Protein AF-A0A2M8P5I1-F1 (afdb_monomer)

Solvent-accessible surface area (backbone atoms only — not comparable to full-atom values): 2578 Å² total; per-residue (Å²): 75,76,96,75,77,43,54,63,68,58,52,53,52,52,52,52,52,49,22,62,76,66,73,29,95,42,73,70,51,33,52,55,51,34,39,77,71,66,76,45,87,134

Nearest PDB structures (foldseek):
  3qp6-assembly1_A-2  TM=8.667E-01  e=5.964E-02  Chromobacterium violaceum
  4zms-assembly1_B  TM=9.181E-01  e=1.369E-01  Streptococcus pneumoniae R6
  3qp5-assembly2_C  TM=8.602E-01  e=1.269E-01  Chromobacterium violaceum
  6ugl-assembly1_A 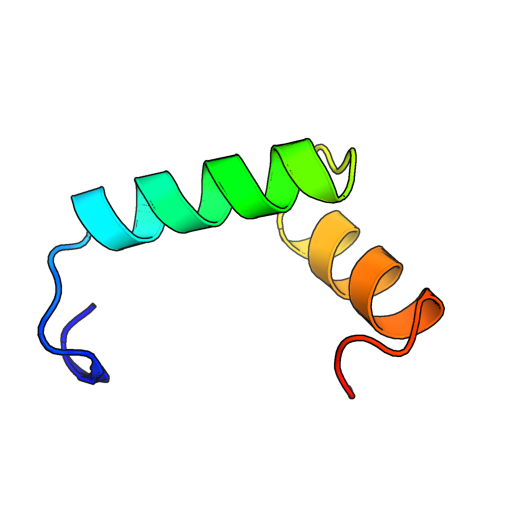 TM=9.238E-01  e=4.940E-01  Vibrio cholerae O1 str. 2010EL-1786
  7dwm-assembly1_B  TM=9.576E-01  e=8.381E-01  Hapunavirus VP882

Structure (mmCIF, N/CA/C/O backbone):
data_AF-A0A2M8P5I1-F1
#
_entry.id   AF-A0A2M8P5I1-F1
#
loop_
_atom_site.group_PDB
_atom_site.id
_atom_site.type_symbol
_atom_site.label_atom_id
_atom_site.label_alt_id
_atom_site.label_comp_id
_atom_site.label_asym_id
_atom_site.label_entity_id
_atom_site.label_seq_id
_atom_site.pdbx_PDB_ins_code
_atom_site.Cartn_x
_atom_site.Cartn_y
_atom_site.Cartn_z
_atom_site.occupancy
_atom_site.B_iso_or_equiv
_atom_site.auth_seq_id
_atom_site.auth_comp_id
_atom_site.auth_asym_id
_atom_site.auth_atom_id
_atom_site.pdbx_PDB_model_num
ATOM 1 N N . ALA A 1 1 ? 7.650 -7.996 -7.317 1.00 79.00 1 ALA A N 1
ATOM 2 C CA . ALA A 1 1 ? 8.245 -7.726 -8.640 1.00 79.00 1 ALA A CA 1
ATOM 3 C C . ALA A 1 1 ? 8.039 -8.927 -9.562 1.00 79.00 1 ALA A C 1
ATOM 5 O O . ALA A 1 1 ? 7.129 -8.878 -10.378 1.00 79.00 1 ALA A O 1
ATOM 6 N N . GLN A 1 2 ? 8.744 -10.044 -9.334 1.00 88.69 2 GLN A N 1
ATOM 7 C CA . GLN A 1 2 ? 8.688 -11.244 -10.190 1.00 88.69 2 GLN A CA 1
ATOM 8 C C . GLN A 1 2 ? 7.280 -11.802 -10.449 1.00 88.69 2 GLN A C 1
ATOM 10 O O . GLN A 1 2 ? 6.926 -12.011 -11.600 1.00 88.69 2 GLN A O 1
ATOM 15 N N . ARG A 1 3 ? 6.445 -11.964 -9.410 1.00 94.06 3 ARG A N 1
ATOM 16 C CA . ARG A 1 3 ? 5.063 -12.476 -9.559 1.00 94.06 3 ARG A CA 1
ATOM 17 C C . ARG A 1 3 ? 4.181 -11.653 -10.505 1.00 94.06 3 ARG A C 1
ATOM 19 O O . ARG A 1 3 ? 3.206 -12.177 -11.018 1.00 94.06 3 ARG A O 1
ATOM 26 N N . LEU A 1 4 ? 4.498 -10.372 -10.683 1.00 93.19 4 LEU A N 1
ATOM 27 C CA . LEU A 1 4 ? 3.755 -9.447 -11.538 1.00 93.19 4 LEU A CA 1
ATOM 28 C C . LEU A 1 4 ? 4.517 -9.121 -12.834 1.00 93.19 4 LEU A C 1
ATOM 30 O O . LEU A 1 4 ? 4.066 -8.273 -13.589 1.00 93.19 4 LEU A O 1
ATOM 34 N N . GLY A 1 5 ? 5.681 -9.739 -13.080 1.00 96.69 5 GLY A N 1
ATOM 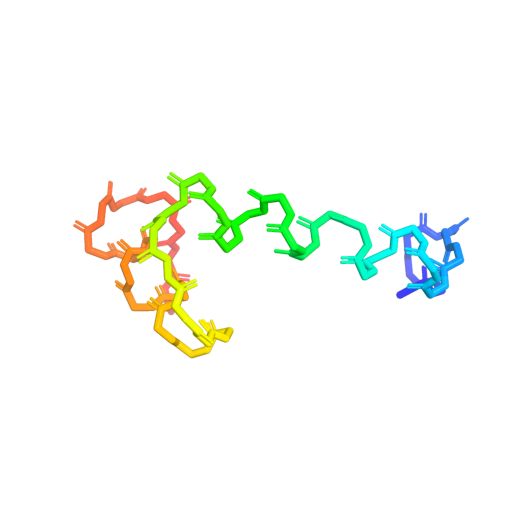35 C CA . GLY A 1 5 ? 6.495 -9.481 -14.273 1.00 96.69 5 GLY A CA 1
ATOM 36 C C . GLY A 1 5 ? 7.062 -8.059 -14.375 1.00 96.69 5 GLY A C 1
ATOM 37 O O . GLY A 1 5 ? 7.439 -7.635 -15.460 1.00 96.69 5 GLY A O 1
ATOM 38 N N . VAL A 1 6 ? 7.124 -7.309 -13.268 1.00 96.38 6 VAL A N 1
ATOM 39 C CA . VAL A 1 6 ? 7.585 -5.908 -13.256 1.00 96.38 6 VAL A CA 1
ATOM 40 C C . VAL A 1 6 ? 8.86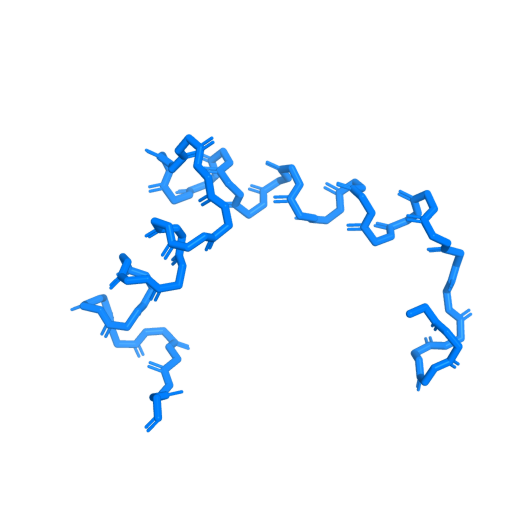2 -5.728 -12.449 1.00 96.38 6 VAL A C 1
ATOM 42 O O . VAL A 1 6 ? 9.131 -6.475 -11.504 1.00 96.38 6 VAL A O 1
ATOM 45 N N . SER A 1 7 ? 9.623 -4.686 -12.787 1.00 97.81 7 SER A N 1
ATOM 46 C CA . SER A 1 7 ? 10.844 -4.317 -12.068 1.00 97.81 7 SER A CA 1
ATOM 47 C C . SER A 1 7 ? 10.555 -3.849 -10.635 1.00 97.81 7 SER A C 1
ATOM 49 O O . SER A 1 7 ? 9.464 -3.368 -10.312 1.00 97.81 7 SER A O 1
ATOM 51 N N . GLU A 1 8 ? 11.555 -3.930 -9.757 1.00 96.75 8 GLU A N 1
ATOM 52 C CA . GLU A 1 8 ? 11.441 -3.349 -8.414 1.00 96.75 8 GLU A CA 1
ATOM 53 C C . GLU A 1 8 ? 11.250 -1.833 -8.437 1.00 96.75 8 GLU A C 1
ATOM 55 O O . GLU A 1 8 ? 10.537 -1.292 -7.592 1.00 96.75 8 GLU A O 1
ATOM 60 N N . HIS A 1 9 ? 11.860 -1.146 -9.405 1.00 97.19 9 HIS A N 1
ATOM 61 C CA . HIS A 1 9 ? 11.694 0.292 -9.582 1.00 97.19 9 HIS A CA 1
ATOM 62 C C . HIS A 1 9 ? 10.222 0.645 -9.835 1.00 97.19 9 HIS A C 1
ATOM 64 O O . HIS A 1 9 ? 9.676 1.532 -9.181 1.00 97.19 9 HIS A O 1
ATOM 70 N N . THR A 1 10 ? 9.548 -0.127 -10.691 1.00 97.38 10 THR A N 1
ATOM 71 C CA . THR A 1 10 ? 8.113 0.019 -10.972 1.00 97.38 10 THR A CA 1
ATOM 72 C C . THR A 1 10 ? 7.269 -0.198 -9.713 1.00 97.38 10 THR A C 1
ATOM 74 O O . THR A 1 10 ? 6.364 0.583 -9.428 1.00 97.38 10 THR A O 1
ATOM 77 N N . ILE A 1 11 ? 7.594 -1.208 -8.897 1.00 97.50 11 ILE A N 1
ATOM 78 C CA . ILE A 1 11 ? 6.909 -1.422 -7.611 1.00 97.50 11 ILE A CA 1
ATOM 79 C C . ILE A 1 11 ? 7.115 -0.228 -6.669 1.00 97.50 11 ILE A C 1
ATOM 81 O O . ILE A 1 11 ? 6.148 0.241 -6.072 1.00 97.50 11 ILE A O 1
ATOM 85 N N . LYS A 1 12 ? 8.343 0.296 -6.543 1.00 97.12 12 LYS A N 1
ATOM 86 C CA . LYS A 1 12 ? 8.638 1.470 -5.698 1.00 97.12 12 LYS A CA 1
ATOM 87 C C . LYS A 1 12 ? 7.846 2.699 -6.148 1.00 97.12 12 LYS A C 1
ATOM 89 O O . LYS A 1 12 ? 7.279 3.388 -5.302 1.00 97.12 12 LYS A O 1
ATOM 94 N N . PHE A 1 13 ? 7.746 2.925 -7.458 1.00 98.12 13 PHE A N 1
ATOM 95 C CA . PHE A 1 13 ? 6.923 3.989 -8.029 1.00 98.12 13 PHE A CA 1
ATOM 96 C C . PHE A 1 13 ? 5.448 3.858 -7.611 1.00 98.12 13 PHE A C 1
ATOM 98 O O . PHE A 1 13 ? 4.874 4.806 -7.074 1.00 98.12 13 PHE A O 1
ATOM 105 N N . HIS A 1 14 ? 4.848 2.672 -7.764 1.00 98.00 14 HIS A N 1
ATOM 106 C CA . HIS A 1 14 ? 3.457 2.448 -7.360 1.00 98.00 14 HIS A CA 1
ATOM 107 C C . HIS A 1 14 ? 3.241 2.596 -5.852 1.00 98.00 14 HIS A C 1
ATOM 109 O O . HIS A 1 14 ? 2.255 3.204 -5.442 1.00 98.00 14 HIS A O 1
ATOM 115 N N . VAL A 1 15 ? 4.160 2.092 -5.023 1.00 97.94 15 VAL A N 1
ATOM 116 C CA . VAL A 1 15 ? 4.077 2.253 -3.564 1.00 97.94 15 VAL A CA 1
ATOM 117 C C . VAL A 1 15 ? 4.077 3.734 -3.193 1.00 97.94 15 VAL A C 1
ATOM 119 O O . VAL A 1 15 ? 3.193 4.155 -2.456 1.00 97.94 15 VAL A O 1
ATOM 122 N N . ASN A 1 16 ? 4.983 4.544 -3.747 1.00 98.50 16 ASN A N 1
ATOM 123 C CA . ASN A 1 16 ? 5.021 5.984 -3.472 1.00 98.50 16 ASN A CA 1
ATOM 124 C C . ASN A 1 16 ? 3.722 6.690 -3.888 1.00 98.50 16 ASN A C 1
ATOM 126 O O . ASN A 1 16 ? 3.203 7.519 -3.141 1.00 98.50 16 ASN A O 1
ATOM 130 N N . ALA A 1 17 ? 3.160 6.326 -5.043 1.00 98.56 17 ALA A N 1
ATOM 131 C CA . ALA A 1 17 ? 1.878 6.863 -5.489 1.00 98.56 17 ALA A CA 1
ATOM 132 C C . ALA A 1 17 ? 0.728 6.485 -4.538 1.00 98.56 17 ALA A C 1
ATOM 134 O O . ALA A 1 17 ? -0.114 7.326 -4.235 1.00 98.56 17 ALA A O 1
ATOM 135 N N . ILE A 1 18 ? 0.694 5.247 -4.035 1.00 98.44 18 ILE A N 1
ATOM 136 C CA . ILE A 1 18 ? -0.308 4.795 -3.056 1.00 98.44 18 ILE A CA 1
ATOM 137 C C . ILE A 1 18 ? -0.154 5.555 -1.735 1.00 98.44 18 ILE A C 1
ATOM 139 O O . ILE A 1 18 ? -1.149 6.046 -1.207 1.00 98.44 18 ILE A O 1
ATOM 143 N N . LEU A 1 19 ? 1.075 5.696 -1.226 1.00 98.75 19 LEU A N 1
ATOM 144 C CA . LEU A 1 19 ? 1.354 6.461 -0.007 1.00 98.75 19 LEU A CA 1
ATOM 145 C C . LEU A 1 19 ? 0.851 7.903 -0.134 1.00 98.75 19 LEU A C 1
ATOM 147 O O . LEU A 1 19 ? 0.121 8.373 0.734 1.00 98.75 19 LEU A O 1
ATOM 151 N N . SER A 1 20 ? 1.163 8.567 -1.251 1.00 98.62 20 SER A N 1
ATOM 152 C CA . SER A 1 20 ? 0.700 9.928 -1.536 1.00 98.62 20 SER A CA 1
ATOM 153 C C . SER A 1 20 ? -0.828 10.017 -1.606 1.00 98.62 20 SER A C 1
ATOM 155 O O . SER A 1 20 ? -1.418 10.855 -0.928 1.00 98.62 20 SER A O 1
ATOM 157 N N . LYS A 1 21 ? -1.486 9.115 -2.348 1.00 98.44 21 LYS A N 1
ATOM 158 C CA . LYS A 1 21 ? -2.952 9.105 -2.494 1.00 98.44 21 LYS A CA 1
ATOM 159 C C . LYS A 1 21 ? -3.691 8.835 -1.185 1.00 98.44 21 LYS A C 1
ATOM 161 O O . LYS A 1 21 ? -4.782 9.355 -0.989 1.00 98.44 21 LYS A O 1
ATOM 166 N N . LEU A 1 22 ? -3.113 8.028 -0.297 1.00 98.38 22 LEU A N 1
ATOM 167 C CA . LEU A 1 22 ? -3.685 7.730 1.019 1.00 98.38 22 LEU A CA 1
ATOM 168 C C . LEU A 1 22 ? -3.237 8.720 2.110 1.00 98.38 22 LEU A C 1
ATOM 170 O O . LEU A 1 22 ? -3.683 8.614 3.257 1.00 98.38 22 LEU A O 1
ATOM 174 N N . GLY A 1 23 ? -2.345 9.661 1.779 1.00 97.94 23 GLY A N 1
ATOM 175 C CA . GLY A 1 23 ? -1.735 10.586 2.734 1.00 97.94 23 GLY A CA 1
ATOM 176 C C . GLY A 1 23 ? -0.973 9.877 3.860 1.00 97.94 23 GLY A C 1
ATOM 177 O O . GLY A 1 23 ? -1.026 10.329 5.001 1.00 97.94 23 GLY A O 1
ATOM 178 N N . ALA A 1 24 ? -0.340 8.739 3.566 1.00 98.44 24 ALA A N 1
ATOM 179 C CA . ALA A 1 24 ? 0.368 7.897 4.528 1.00 98.44 24 ALA A CA 1
ATOM 180 C C . ALA A 1 24 ? 1.888 8.111 4.452 1.00 98.44 24 ALA A C 1
ATOM 182 O O . ALA A 1 24 ? 2.451 8.220 3.364 1.00 98.44 24 ALA A O 1
ATOM 183 N N . GLN A 1 25 ? 2.564 8.101 5.600 1.00 97.5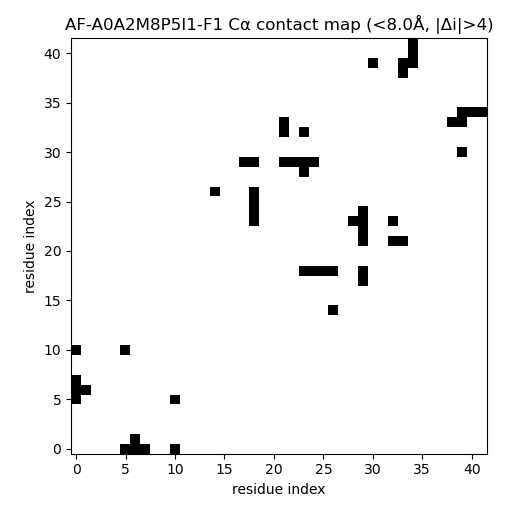0 25 GLN A N 1
ATOM 184 C CA . GLN A 1 25 ? 4.019 8.272 5.704 1.00 97.50 25 GLN A CA 1
ATOM 185 C C . GLN A 1 25 ? 4.779 6.940 5.745 1.00 97.50 25 GLN A C 1
ATOM 187 O O . GLN A 1 25 ? 5.999 6.904 5.600 1.00 97.50 25 GLN A O 1
ATOM 192 N N . SER A 1 26 ? 4.073 5.822 5.923 1.00 98.31 26 SER A N 1
ATOM 193 C CA . SER A 1 26 ? 4.663 4.483 5.907 1.00 98.31 26 SER A CA 1
ATOM 194 C C . SER A 1 26 ? 3.747 3.463 5.234 1.00 98.31 26 SER A C 1
ATOM 196 O O . SER A 1 26 ? 2.537 3.658 5.114 1.00 98.31 26 SER A O 1
ATOM 198 N N . ARG A 1 27 ? 4.323 2.328 4.817 1.00 97.94 27 ARG A N 1
ATOM 199 C CA . ARG A 1 27 ? 3.557 1.216 4.224 1.00 97.94 27 ARG A CA 1
ATOM 200 C C . ARG A 1 27 ? 2.533 0.649 5.205 1.00 97.94 27 ARG A C 1
ATOM 202 O O . ARG A 1 27 ? 1.402 0.395 4.811 1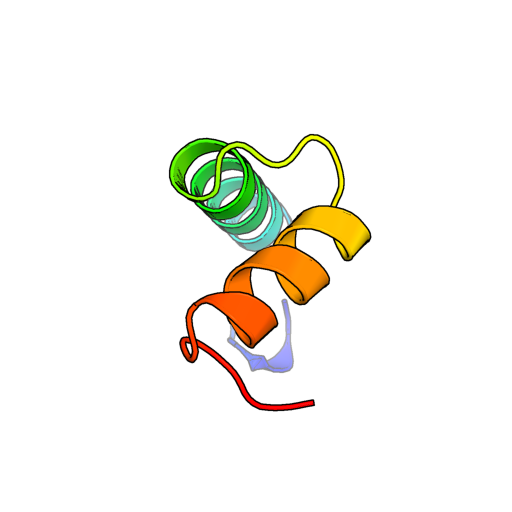.00 97.94 27 ARG A O 1
ATOM 209 N N . THR A 1 28 ? 2.911 0.499 6.474 1.00 98.06 28 THR A N 1
ATOM 210 C CA . THR A 1 28 ? 2.008 0.026 7.531 1.00 98.06 28 THR A CA 1
ATOM 211 C C . THR A 1 28 ? 0.828 0.974 7.704 1.00 98.06 28 THR A C 1
ATOM 213 O O . THR A 1 28 ? -0.318 0.537 7.737 1.00 98.06 28 THR A O 1
ATOM 216 N N . GLU A 1 29 ? 1.087 2.282 7.738 1.00 98.31 29 GLU A N 1
ATOM 217 C CA . GLU A 1 29 ? 0.026 3.282 7.835 1.00 98.31 29 GLU A CA 1
ATOM 218 C C . GLU A 1 29 ? -0.912 3.240 6.621 1.00 98.31 29 GLU A C 1
ATOM 220 O O . GLU A 1 29 ? -2.130 3.296 6.786 1.00 98.31 29 GLU A O 1
ATOM 225 N N . ALA A 1 30 ? -0.370 3.081 5.411 1.00 98.56 30 ALA A N 1
ATOM 226 C CA . ALA A 1 30 ? -1.177 2.942 4.204 1.00 98.56 30 ALA A CA 1
ATOM 227 C C . ALA A 1 30 ? -2.105 1.722 4.256 1.00 98.56 30 ALA A C 1
ATOM 229 O O . ALA A 1 30 ? -3.270 1.845 3.889 1.00 98.56 30 ALA A O 1
ATOM 230 N N . VAL A 1 31 ? -1.632 0.580 4.765 1.00 98.19 31 VAL A N 1
ATOM 231 C CA . VAL A 1 31 ? -2.463 -0.624 4.955 1.00 98.19 31 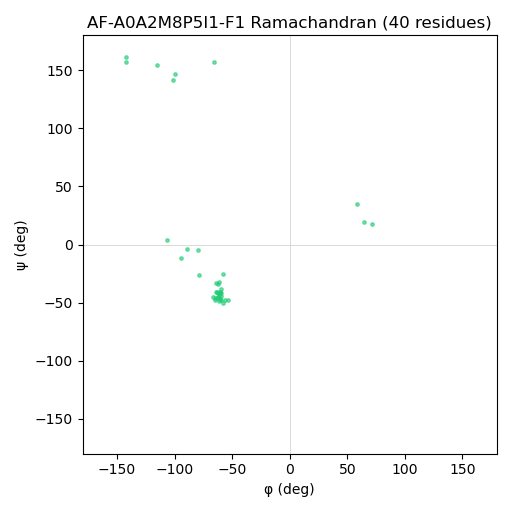VAL A CA 1
ATOM 232 C C . VAL A 1 31 ? -3.585 -0.367 5.966 1.00 98.19 31 VAL A C 1
ATOM 234 O O . VAL A 1 31 ? -4.744 -0.677 5.688 1.00 98.19 31 VAL A O 1
ATOM 237 N N . VAL A 1 32 ? -3.275 0.259 7.108 1.00 98.06 32 VAL A N 1
ATOM 238 C CA . VAL A 1 32 ? -4.276 0.599 8.137 1.00 98.06 32 VAL A CA 1
ATOM 239 C C . VAL A 1 32 ? -5.339 1.546 7.577 1.00 98.06 32 VAL A C 1
ATOM 241 O O . VAL A 1 32 ? -6.533 1.312 7.761 1.00 98.06 32 VAL A O 1
ATOM 244 N N . ARG A 1 33 ? -4.929 2.603 6.867 1.00 98.06 33 ARG A N 1
ATOM 245 C CA . ARG A 1 33 ? -5.856 3.563 6.250 1.00 98.06 33 ARG A CA 1
ATOM 246 C C . ARG A 1 33 ? -6.707 2.908 5.167 1.00 98.06 33 ARG A C 1
ATOM 248 O O . ARG A 1 33 ? -7.921 3.068 5.189 1.00 98.06 33 ARG A O 1
ATOM 255 N N . ALA A 1 34 ? -6.096 2.142 4.264 1.00 98.31 34 ALA A N 1
ATOM 256 C CA . ALA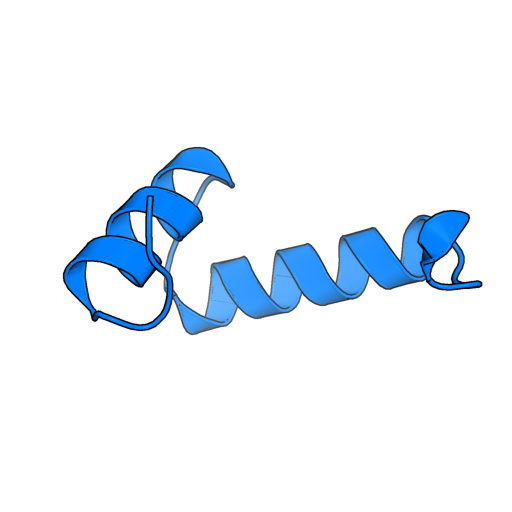 A 1 34 ? -6.811 1.438 3.203 1.00 98.31 34 ALA A CA 1
ATOM 257 C C . ALA A 1 34 ? -7.849 0.456 3.766 1.00 98.31 34 ALA A C 1
ATOM 259 O O . ALA A 1 34 ? -8.957 0.391 3.241 1.00 98.31 34 ALA A O 1
ATOM 260 N N . THR A 1 35 ? -7.534 -0.234 4.867 1.00 98.31 35 THR A N 1
ATOM 261 C CA . THR A 1 35 ? -8.496 -1.121 5.539 1.00 98.31 35 THR A CA 1
ATOM 262 C C . THR A 1 35 ? -9.654 -0.339 6.159 1.00 98.31 35 THR A C 1
ATOM 264 O O . THR A 1 35 ? -10.811 -0.690 5.958 1.00 98.31 35 THR A O 1
ATOM 267 N N . ARG A 1 36 ? -9.377 0.771 6.862 1.00 97.56 36 ARG A N 1
ATOM 268 C CA . ARG A 1 36 ? -10.425 1.636 7.445 1.00 97.56 36 ARG A CA 1
ATOM 269 C C . ARG A 1 36 ? -11.349 2.250 6.392 1.00 97.56 36 ARG A C 1
ATOM 271 O O . ARG A 1 36 ? -12.522 2.462 6.670 1.00 97.56 36 ARG A O 1
ATOM 278 N N . LEU A 1 37 ? -10.819 2.532 5.204 1.00 97.69 37 LEU A N 1
ATOM 279 C CA . LEU A 1 37 ? -11.581 3.020 4.052 1.00 97.69 37 LEU A CA 1
ATOM 280 C C . LEU A 1 37 ? -12.330 1.902 3.302 1.00 97.69 37 LEU A C 1
ATOM 282 O O . LEU A 1 37 ? -13.046 2.200 2.352 1.00 97.69 37 LEU A O 1
ATOM 286 N N . GLY A 1 38 ? -12.151 0.631 3.679 1.00 97.88 38 GLY A N 1
ATOM 287 C CA . GLY A 1 38 ? -12.765 -0.513 3.000 1.00 97.88 38 GLY A CA 1
ATOM 288 C C . GLY A 1 38 ? -12.173 -0.828 1.621 1.00 97.88 38 GLY A C 1
ATOM 289 O O . GLY A 1 38 ? -12.804 -1.522 0.832 1.00 97.88 38 GLY A O 1
ATOM 290 N N . LEU A 1 39 ? -10.974 -0.321 1.307 1.00 97.56 39 LEU A N 1
ATOM 291 C CA . LEU A 1 39 ? -10.309 -0.542 0.015 1.00 97.56 39 LEU A CA 1
ATOM 292 C C . LEU A 1 39 ? -9.645 -1.921 -0.085 1.00 97.56 39 LEU A C 1
ATOM 294 O O . LEU A 1 39 ? -9.451 -2.431 -1.186 1.00 97.56 39 LEU A O 1
ATOM 298 N N . ILE A 1 40 ? -9.260 -2.498 1.055 1.00 96.94 4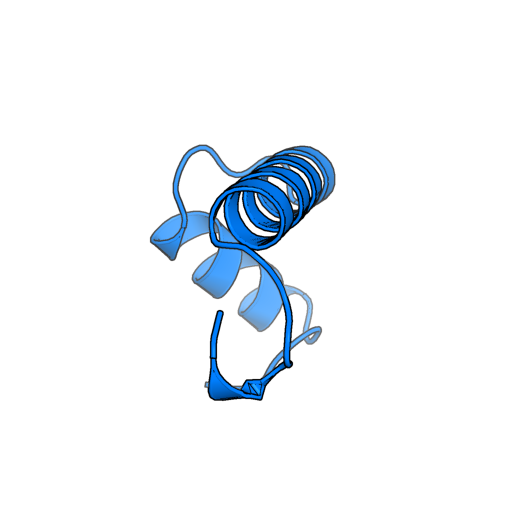0 ILE A N 1
ATOM 299 C CA . ILE A 1 40 ? -8.679 -3.839 1.176 1.00 96.94 40 ILE A CA 1
ATOM 300 C C . ILE A 1 40 ? -9.197 -4.515 2.446 1.00 96.94 40 ILE A C 1
ATOM 302 O O . ILE A 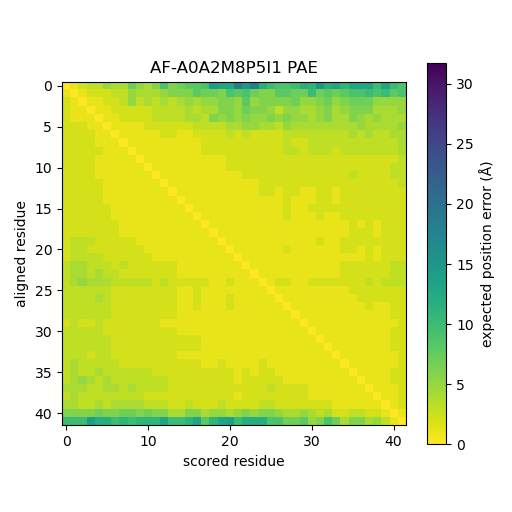1 40 ? -9.588 -3.841 3.399 1.00 96.94 40 ILE A O 1
ATOM 306 N N . ILE A 1 41 ? -9.154 -5.844 2.452 1.00 95.00 41 ILE A N 1
ATOM 307 C CA . ILE A 1 41 ? -9.413 -6.681 3.626 1.00 95.00 41 ILE A CA 1
ATOM 308 C C . ILE A 1 41 ? -8.085 -7.132 4.247 1.00 95.00 41 ILE A C 1
ATOM 310 O O . ILE A 1 41 ? -7.102 -7.318 3.522 1.00 95.00 41 ILE A O 1
ATOM 314 N N . LEU A 1 42 ? -8.067 -7.270 5.574 1.00 83.69 42 LEU A N 1
ATOM 315 C CA . LEU A 1 42 ? -6.951 -7.815 6.355 1.00 83.69 42 LEU A CA 1
ATOM 316 C C . LEU A 1 42 ? -7.171 -9.303 6.634 1.00 83.69 42 LEU A C 1
ATOM 318 O O . LEU A 1 42 ? -8.333 -9.667 6.921 1.00 83.69 42 LEU A O 1
#

Foldseek 3Di:
DVVVPDDPVVVVVVQVVLCVVQVHPDPVRSVVSCVVVVVDDD

Radius of gyration: 11.25 Å; Cα contacts (8 Å, |Δi|>4): 27; chains: 1; bounding box: 24×23×22 Å

Secondary structure (DSSP, 8-state):
-GGGT--HHHHHHHHHHHHHHHT-SSHHHHHHHHHHTTSS--

Sequence (42 aa):
AQRLGVSEHTIKFHVNAILSKLGAQSRTEAVVRATRLGLIIL

Mean predicted aligned error: 2.41 Å

pLDDT: mean 96.61, std 3.88, range [79.0, 98.75]